Protein AF-A0A3S3R3E3-F1 (afdb_monomer_lite)

Secondary structure (DSSP, 8-state):
-EEETTEEESSGGGSPPP-SHHHHHHHHHHHHHHHHTTS-S------EEEETTEEEESSHHHHHHHH--SS-TTSSGGGS----B--

Foldseek 3Di:
DADADNDDDQAQQRHDDDPDPVSVVVVVVVQVVCVVVVVDVHDDDFDWDQDPQATGTPDPVVNCSRCDDDPPCCDDCSVPPDGRGHD

Structure (mmCIF, N/CA/C/O backbone):
data_AF-A0A3S3R3E3-F1
#
_entry.id   AF-A0A3S3R3E3-F1
#
loop_
_atom_site.group_PDB
_atom_site.id
_atom_site.type_symbol
_atom_site.label_atom_id
_atom_site.label_alt_id
_atom_site.label_comp_id
_atom_site.label_asym_id
_atom_site.label_entity_id
_atom_site.label_seq_id
_atom_site.pdbx_PDB_ins_code
_atom_site.Cartn_x
_atom_site.Cartn_y
_atom_site.Cartn_z
_atom_site.occupancy
_atom_site.B_iso_or_equiv
_atom_site.auth_seq_id
_atom_site.auth_comp_id
_atom_site.auth_asym_id
_atom_site.auth_atom_id
_atom_site.pdbx_PDB_model_num
ATOM 1 N N . VAL A 1 1 ? 4.421 -2.576 4.981 1.00 92.06 1 VAL A N 1
ATOM 2 C CA . VAL A 1 1 ? 3.136 -3.285 4.868 1.00 92.06 1 VAL A CA 1
ATOM 3 C C . VAL A 1 1 ? 2.209 -2.527 3.930 1.00 92.06 1 VAL A C 1
ATOM 5 O O . VAL A 1 1 ? 2.524 -1.383 3.603 1.00 92.06 1 VAL A O 1
ATOM 8 N N . TRP A 1 2 ? 1.132 -3.170 3.490 1.00 95.44 2 TRP A N 1
ATOM 9 C CA . TRP A 1 2 ? 0.150 -2.691 2.517 1.00 95.44 2 TRP A CA 1
ATOM 10 C C . TRP A 1 2 ? -1.246 -3.042 3.023 1.00 95.44 2 TRP A C 1
ATOM 12 O O . TRP A 1 2 ? -1.419 -4.152 3.512 1.00 95.44 2 TRP A O 1
ATOM 22 N N . TYR A 1 3 ? -2.209 -2.121 2.981 1.00 97.44 3 TYR A N 1
ATOM 23 C CA . TYR A 1 3 ? -3.541 -2.411 3.518 1.00 97.44 3 TYR A CA 1
ATOM 24 C C . TYR A 1 3 ? -4.235 -3.484 2.676 1.00 97.44 3 TYR A C 1
ATOM 26 O O . TYR A 1 3 ? -4.175 -3.418 1.449 1.00 97.44 3 TYR A O 1
ATOM 34 N N . ALA A 1 4 ? -4.845 -4.463 3.337 1.00 96.62 4 ALA A N 1
ATOM 35 C CA . ALA A 1 4 ? -5.457 -5.625 2.704 1.00 96.62 4 ALA A CA 1
ATOM 36 C C . ALA A 1 4 ? -6.550 -6.193 3.610 1.00 96.62 4 ALA A C 1
ATOM 38 O O . ALA A 1 4 ? -6.232 -6.601 4.727 1.00 96.62 4 ALA A O 1
ATOM 39 N N . ASP A 1 5 ? -7.803 -6.211 3.148 1.00 91.31 5 ASP A N 1
ATOM 40 C CA . ASP A 1 5 ? -8.943 -6.868 3.821 1.00 91.31 5 ASP A CA 1
ATOM 41 C C . ASP A 1 5 ? -8.977 -6.687 5.358 1.00 91.31 5 ASP A C 1
ATOM 43 O O . ASP A 1 5 ? -8.895 -7.635 6.140 1.00 91.31 5 ASP A O 1
ATOM 47 N N . GLY A 1 6 ? -9.010 -5.435 5.831 1.00 92.38 6 GLY A N 1
ATOM 48 C CA . GLY A 1 6 ? -9.072 -5.146 7.273 1.00 92.38 6 GLY A CA 1
ATOM 49 C C . GLY A 1 6 ? -7.745 -5.277 8.030 1.00 92.38 6 GLY A C 1
ATOM 50 O O . GLY A 1 6 ? -7.699 -4.970 9.220 1.00 92.38 6 GLY A O 1
ATOM 51 N N . GLY A 1 7 ? -6.670 -5.688 7.362 1.00 95.06 7 GLY A N 1
ATOM 52 C CA . GLY A 1 7 ? -5.338 -5.850 7.929 1.00 95.06 7 GLY A CA 1
ATOM 53 C C . GLY A 1 7 ? -4.234 -5.285 7.039 1.00 95.06 7 GLY A C 1
ATOM 54 O O . GLY A 1 7 ? -4.420 -4.332 6.281 1.00 95.06 7 GLY A O 1
ATOM 55 N N . TRP A 1 8 ? -3.042 -5.866 7.171 1.00 95.06 8 TRP A N 1
ATOM 56 C CA . TRP A 1 8 ? -1.822 -5.364 6.550 1.00 95.06 8 TRP A CA 1
ATOM 57 C C . TRP A 1 8 ? -1.000 -6.511 5.949 1.00 95.06 8 TRP A C 1
ATOM 59 O O . TRP A 1 8 ? -0.383 -7.291 6.672 1.00 95.06 8 TRP A O 1
ATOM 69 N N . ALA A 1 9 ? -0.950 -6.592 4.622 1.00 94.12 9 ALA A N 1
ATOM 70 C CA . ALA A 1 9 ? -0.103 -7.516 3.879 1.00 94.12 9 ALA A CA 1
ATOM 71 C C . ALA A 1 9 ? 1.367 -7.054 3.850 1.00 94.12 9 ALA A C 1
ATOM 73 O O . ALA A 1 9 ? 1.690 -5.860 3.862 1.00 94.12 9 ALA A O 1
ATOM 74 N N . GLU A 1 10 ? 2.306 -7.996 3.766 1.00 91.31 10 GLU A N 1
ATOM 75 C CA . GLU A 1 10 ? 3.736 -7.669 3.655 1.00 91.31 10 GLU A CA 1
ATOM 76 C C . GLU A 1 10 ? 4.159 -7.309 2.221 1.00 91.31 10 GLU A C 1
ATOM 78 O O . GLU A 1 10 ? 5.065 -6.482 2.007 1.00 91.31 10 GLU A O 1
ATOM 83 N N . THR A 1 11 ? 3.474 -7.891 1.237 1.00 91.75 11 THR A N 1
ATOM 84 C CA . THR A 1 11 ? 3.724 -7.736 -0.198 1.00 91.75 11 THR A CA 1
ATOM 85 C C . THR A 1 11 ? 2.658 -6.873 -0.864 1.00 91.75 11 THR A C 1
ATOM 87 O O . THR A 1 11 ? 1.527 -6.783 -0.398 1.00 91.75 11 THR A O 1
ATOM 90 N N . VAL A 1 12 ? 3.042 -6.207 -1.955 1.00 94.12 12 VAL A N 1
ATOM 91 C CA . VAL A 1 12 ? 2.162 -5.265 -2.665 1.00 94.12 12 VAL A CA 1
ATOM 92 C C . VAL A 1 12 ? 1.047 -5.967 -3.447 1.00 94.12 12 VAL A C 1
ATOM 94 O O . VAL A 1 12 ? -0.000 -5.376 -3.660 1.00 94.12 12 VAL A O 1
ATOM 97 N N . GLY A 1 13 ? 1.242 -7.233 -3.835 1.00 93.38 13 GLY A N 1
ATOM 98 C CA . GLY A 1 13 ? 0.234 -8.003 -4.575 1.00 93.38 13 GLY A CA 1
ATOM 99 C C . GLY A 1 13 ? -1.037 -8.284 -3.771 1.00 93.38 13 GLY A C 1
ATOM 100 O O . GLY A 1 13 ? -2.118 -8.336 -4.339 1.00 93.38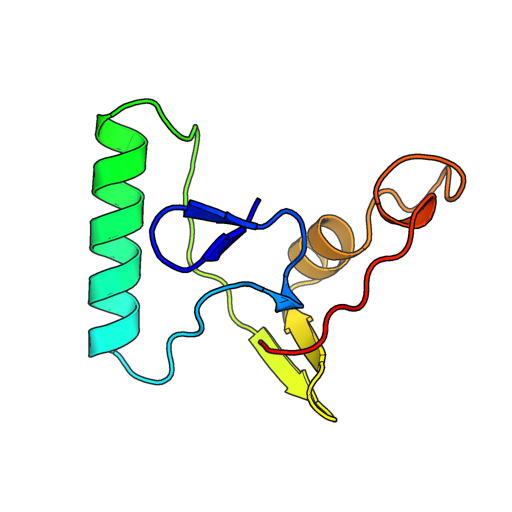 13 GLY A O 1
ATOM 101 N N . GLY A 1 14 ? -0.921 -8.390 -2.445 1.00 93.88 14 GLY A N 1
ATOM 102 C CA . GLY A 1 14 ? -2.075 -8.578 -1.565 1.00 93.88 14 GLY A CA 1
ATOM 103 C C . GLY A 1 14 ? -2.798 -7.286 -1.184 1.00 93.88 14 GLY A C 1
ATOM 104 O O . GLY A 1 14 ? -3.685 -7.348 -0.348 1.00 93.88 14 GLY A O 1
ATOM 105 N N . ALA A 1 15 ? -2.388 -6.126 -1.704 1.00 95.81 15 ALA A N 1
ATOM 106 C CA . ALA A 1 15 ? -2.956 -4.845 -1.304 1.00 95.81 15 ALA A CA 1
ATOM 107 C C . ALA A 1 15 ? -4.332 -4.595 -1.938 1.00 95.81 15 ALA A C 1
ATOM 109 O O . ALA A 1 15 ? -4.532 -4.864 -3.122 1.00 95.81 15 ALA A O 1
ATOM 110 N N . ASP A 1 16 ? -5.231 -3.967 -1.184 1.00 97.06 16 ASP A N 1
ATOM 111 C CA . ASP A 1 16 ? -6.462 -3.398 -1.726 1.00 97.06 16 ASP A CA 1
ATOM 112 C C . ASP A 1 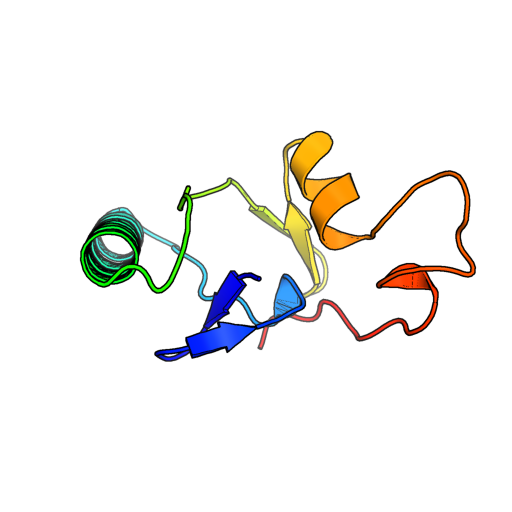16 ? -6.125 -2.321 -2.771 1.00 97.06 16 ASP A C 1
ATO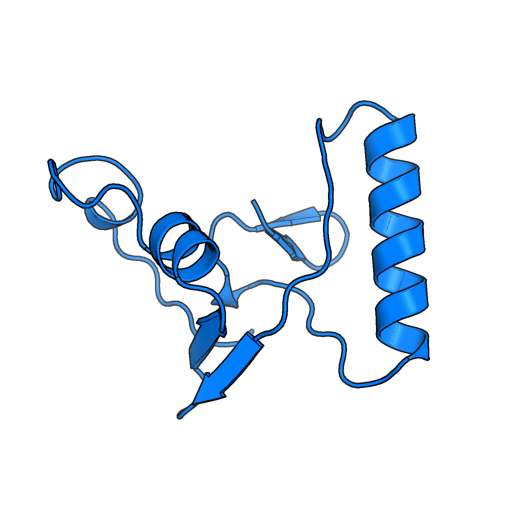M 114 O O . ASP A 1 16 ? -5.389 -1.368 -2.492 1.00 97.06 16 ASP A O 1
ATOM 118 N N . LEU A 1 17 ? -6.709 -2.440 -3.966 1.00 97.06 17 LEU A N 1
ATOM 119 C CA . LEU A 1 17 ? -6.544 -1.463 -5.039 1.00 97.06 17 LEU A CA 1
ATOM 120 C C . LEU A 1 17 ? -7.752 -0.528 -5.121 1.00 97.06 17 LEU A C 1
ATOM 122 O O . LEU A 1 17 ? -8.907 -0.961 -5.159 1.00 97.06 17 LEU A O 1
ATOM 126 N N . ALA A 1 18 ? -7.481 0.774 -5.181 1.00 97.38 18 ALA A N 1
ATOM 127 C CA . ALA A 1 18 ? -8.495 1.762 -5.514 1.00 97.38 18 ALA A CA 1
ATOM 128 C C . ALA A 1 18 ? -8.620 1.885 -7.038 1.00 97.38 18 ALA A C 1
ATOM 130 O O . ALA A 1 18 ? -7.658 2.223 -7.724 1.00 97.38 18 ALA A O 1
ATOM 131 N N . HIS A 1 19 ? -9.813 1.608 -7.564 1.00 96.00 19 HIS A N 1
ATOM 132 C CA . HIS A 1 19 ? -10.120 1.729 -8.996 1.00 96.00 19 HIS A CA 1
ATOM 133 C C . HIS A 1 19 ? -10.931 2.985 -9.335 1.00 96.00 19 HIS A C 1
ATOM 135 O O . HIS A 1 19 ? -11.142 3.292 -10.507 1.00 96.00 19 HIS A O 1
ATOM 141 N N . ASP A 1 20 ? -11.394 3.702 -8.314 1.00 97.50 20 ASP A N 1
ATOM 142 C CA . ASP A 1 20 ? -12.152 4.935 -8.435 1.00 97.50 20 ASP A CA 1
ATOM 143 C C . ASP A 1 20 ? -11.938 5.827 -7.204 1.00 97.50 20 ASP A C 1
ATOM 145 O O . ASP A 1 20 ? -11.354 5.419 -6.195 1.00 97.50 20 ASP A O 1
ATOM 149 N N . LYS A 1 21 ? -12.454 7.056 -7.285 1.00 97.81 21 LYS A N 1
ATOM 150 C CA . LYS A 1 21 ? -12.313 8.056 -6.225 1.00 97.81 21 LYS A CA 1
ATOM 151 C C . LYS A 1 21 ? -12.961 7.629 -4.905 1.00 97.81 21 LYS A C 1
ATOM 153 O O . LYS A 1 21 ? -12.450 7.971 -3.845 1.00 97.81 21 LYS A O 1
ATOM 158 N N . ALA A 1 22 ? -14.063 6.878 -4.954 1.00 98.19 22 ALA A N 1
ATOM 159 C CA . ALA A 1 22 ? -14.745 6.420 -3.747 1.00 98.19 22 ALA A CA 1
ATOM 160 C C . ALA A 1 22 ? -13.915 5.357 -3.009 1.00 98.19 22 ALA A C 1
ATOM 162 O O . ALA A 1 22 ? -13.881 5.334 -1.778 1.00 98.19 22 ALA A O 1
ATOM 163 N N . ALA A 1 23 ? -13.216 4.495 -3.747 1.00 97.88 23 ALA A N 1
ATOM 164 C CA . ALA A 1 23 ? -12.264 3.550 -3.189 1.00 97.88 23 ALA A CA 1
ATOM 165 C C . ALA A 1 23 ? -11.028 4.258 -2.616 1.00 97.88 23 ALA A C 1
ATOM 167 O O . ALA A 1 23 ? -10.576 3.869 -1.541 1.00 97.88 23 ALA A O 1
ATOM 168 N N . GLU A 1 24 ? -10.529 5.313 -3.269 1.00 98.12 24 GLU A N 1
ATOM 169 C CA . GLU A 1 24 ? -9.470 6.165 -2.705 1.00 98.12 24 GLU A CA 1
ATOM 170 C C . GLU A 1 24 ? -9.916 6.777 -1.369 1.00 98.12 24 GLU A C 1
ATOM 172 O O . GLU A 1 24 ? -9.251 6.567 -0.359 1.00 98.12 24 GLU A O 1
ATOM 177 N N . ASP A 1 25 ? -11.084 7.431 -1.331 1.00 98.31 25 ASP A N 1
ATOM 178 C CA . ASP A 1 25 ? -11.640 8.042 -0.112 1.00 98.31 25 ASP A CA 1
ATOM 179 C C . ASP A 1 25 ? -11.801 7.022 1.025 1.00 98.31 25 ASP A C 1
ATOM 181 O O . ASP A 1 25 ? -11.492 7.303 2.187 1.00 98.31 25 ASP A O 1
ATOM 185 N N . ARG A 1 26 ? -12.261 5.807 0.698 1.00 97.94 26 ARG A N 1
ATOM 186 C CA . ARG A 1 26 ? -12.378 4.707 1.664 1.00 97.94 26 ARG A CA 1
ATOM 187 C C . ARG A 1 26 ? -11.016 4.349 2.259 1.00 97.94 26 ARG A C 1
ATOM 189 O O . ARG A 1 26 ? -10.902 4.226 3.478 1.00 97.94 26 ARG A O 1
ATOM 196 N N . LEU A 1 27 ? -10.005 4.148 1.415 1.00 98.06 27 LEU A N 1
ATOM 197 C CA . LEU A 1 27 ? -8.667 3.759 1.858 1.00 98.0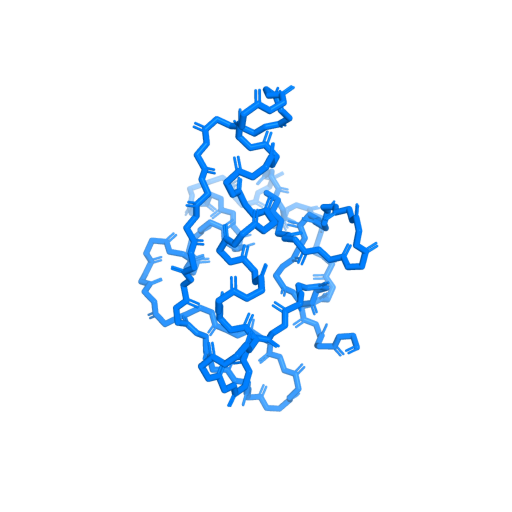6 27 LEU A CA 1
ATOM 198 C C . LEU A 1 27 ? -7.967 4.885 2.630 1.00 98.06 27 LEU A C 1
ATOM 200 O O . LEU A 1 27 ? -7.283 4.605 3.614 1.00 98.06 27 LEU A O 1
ATOM 204 N N . GLU A 1 28 ? -8.182 6.147 2.255 1.00 97.94 28 GLU A N 1
ATOM 205 C CA . GLU A 1 28 ? -7.705 7.306 3.018 1.00 97.94 28 GLU A CA 1
ATOM 206 C C . GLU A 1 28 ? -8.323 7.346 4.418 1.00 97.94 28 GLU A C 1
ATOM 208 O O . GLU A 1 28 ? -7.602 7.500 5.406 1.00 97.94 28 GLU A O 1
ATOM 213 N N . ALA A 1 29 ? -9.639 7.143 4.531 1.00 98.12 29 ALA A N 1
ATOM 214 C CA . ALA A 1 29 ? -10.326 7.114 5.820 1.00 98.12 29 ALA A CA 1
ATOM 215 C C . ALA A 1 29 ? -9.832 5.966 6.718 1.00 98.12 29 ALA A C 1
ATOM 217 O O . ALA A 1 29 ? -9.613 6.163 7.915 1.00 98.12 29 ALA A O 1
ATOM 218 N N . ILE A 1 30 ? -9.608 4.783 6.139 1.00 98.19 30 ILE A N 1
ATOM 219 C CA . ILE A 1 30 ? -9.011 3.634 6.831 1.00 98.19 30 ILE A CA 1
ATOM 220 C C . ILE A 1 30 ? -7.602 3.977 7.327 1.00 98.19 30 ILE A C 1
ATOM 222 O O . ILE A 1 30 ? -7.292 3.760 8.498 1.00 98.19 30 ILE A O 1
ATOM 226 N N . GLY A 1 31 ? -6.759 4.544 6.460 1.00 97.44 31 GLY A N 1
ATOM 227 C CA . GLY A 1 31 ? -5.398 4.944 6.810 1.00 97.44 31 GLY A CA 1
ATOM 228 C C . GLY A 1 31 ? -5.359 5.973 7.938 1.00 97.44 31 GLY A C 1
ATOM 229 O O . GLY A 1 31 ? -4.583 5.829 8.883 1.00 97.44 31 GLY A O 1
ATOM 230 N N . ALA A 1 32 ? -6.243 6.971 7.883 1.00 97.88 32 ALA A N 1
ATOM 231 C CA . ALA A 1 32 ? -6.376 7.990 8.918 1.00 97.88 32 ALA A CA 1
ATOM 232 C C . ALA A 1 32 ? -6.806 7.393 10.267 1.00 97.88 32 ALA A C 1
ATOM 234 O O . ALA A 1 32 ? -6.256 7.764 11.305 1.00 97.88 32 ALA A O 1
ATOM 235 N N . ALA A 1 33 ? -7.750 6.446 10.263 1.00 97.94 33 ALA A N 1
ATOM 236 C CA . ALA A 1 33 ? -8.174 5.747 11.473 1.00 97.94 33 ALA A CA 1
ATOM 237 C C . ALA A 1 33 ? -7.042 4.891 12.067 1.00 97.94 33 ALA A C 1
ATOM 239 O O . ALA A 1 33 ? -6.774 4.979 13.264 1.00 97.94 33 ALA A O 1
ATOM 240 N N . ALA A 1 34 ? -6.327 4.128 11.235 1.00 98.06 34 ALA A N 1
ATOM 241 C CA . ALA A 1 34 ? -5.196 3.309 11.671 1.00 98.06 34 ALA A CA 1
ATOM 242 C C . ALA A 1 34 ? -4.065 4.165 12.272 1.00 98.06 34 ALA A C 1
ATOM 244 O O . ALA A 1 34 ? -3.486 3.811 13.302 1.00 98.06 34 ALA A O 1
ATOM 245 N N . TYR A 1 35 ? -3.778 5.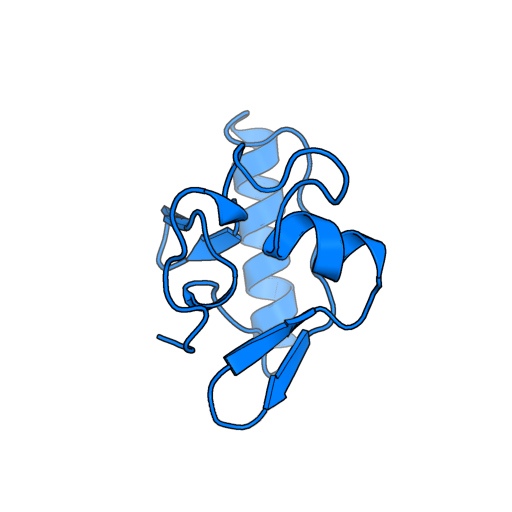324 11.670 1.00 97.56 35 TYR A N 1
ATOM 246 C CA . TYR A 1 35 ? -2.825 6.289 12.220 1.00 97.56 35 TYR A CA 1
ATOM 247 C C . TYR A 1 35 ? -3.293 6.839 13.575 1.00 97.56 35 TYR A C 1
ATOM 249 O O . TYR A 1 35 ? -2.531 6.825 14.540 1.00 97.56 35 TYR A O 1
ATOM 257 N N . ALA A 1 36 ? -4.559 7.259 13.689 1.00 98.12 36 ALA A N 1
ATOM 258 C CA . ALA A 1 36 ? -5.126 7.762 14.944 1.00 98.12 36 ALA A CA 1
ATOM 259 C C . ALA A 1 36 ? -5.108 6.714 16.075 1.00 98.12 36 ALA A C 1
ATOM 261 O O . ALA A 1 36 ? -4.955 7.067 17.245 1.00 98.12 36 ALA A O 1
ATOM 262 N N . ASN A 1 37 ? -5.207 5.430 15.723 1.00 97.56 37 ASN A N 1
ATOM 263 C CA . ASN A 1 37 ? -5.115 4.303 16.650 1.00 97.56 37 ASN A CA 1
ATOM 264 C C . ASN A 1 37 ? -3.668 3.889 16.989 1.00 97.56 37 ASN A C 1
ATOM 266 O O . ASN A 1 37 ? -3.475 2.983 17.798 1.00 97.56 37 ASN A O 1
ATOM 270 N N . ASN A 1 38 ? -2.650 4.549 16.424 1.00 97.25 38 ASN A N 1
ATOM 271 C CA . ASN A 1 38 ? -1.227 4.195 16.545 1.00 97.25 38 ASN A CA 1
ATOM 272 C C . ASN A 1 38 ? -0.871 2.798 16.003 1.00 97.25 38 ASN A C 1
ATOM 274 O O . ASN A 1 38 ? 0.096 2.181 16.451 1.00 97.25 38 ASN A O 1
ATOM 278 N N . GLU A 1 39 ? -1.628 2.292 15.033 1.00 96.38 39 GLU A N 1
ATOM 279 C CA . GLU A 1 39 ? -1.323 1.020 14.364 1.00 96.38 39 GLU A CA 1
ATOM 280 C C . GLU A 1 39 ? -0.198 1.191 13.330 1.00 96.38 39 GLU A C 1
ATOM 282 O O . GLU A 1 39 ? 0.550 0.259 13.034 1.00 96.38 39 GLU A O 1
ATOM 287 N N . VAL A 1 40 ? -0.060 2.405 12.793 1.00 95.81 40 VAL A N 1
ATOM 288 C CA . VAL A 1 40 ? 0.876 2.774 11.727 1.00 95.81 40 VAL A CA 1
ATOM 289 C C . VAL A 1 40 ? 1.443 4.171 11.964 1.00 95.81 40 VAL A C 1
ATOM 291 O O . VAL A 1 40 ? 0.785 5.036 12.533 1.00 95.81 40 VAL A O 1
ATOM 294 N N . VAL A 1 41 ? 2.681 4.391 11.515 1.00 96.06 41 VAL A N 1
ATOM 295 C CA . VAL A 1 41 ? 3.399 5.667 11.700 1.00 96.06 41 VAL A CA 1
ATOM 296 C C . VAL A 1 41 ? 3.060 6.686 10.610 1.00 96.06 41 VAL A C 1
ATOM 298 O O . VAL A 1 41 ? 3.048 7.880 10.875 1.00 96.06 41 VAL A O 1
ATOM 301 N N . ASP A 1 42 ? 2.813 6.225 9.385 1.00 93.31 42 ASP A N 1
ATOM 302 C CA . ASP A 1 42 ? 2.411 7.050 8.244 1.00 93.31 42 ASP A CA 1
ATOM 303 C C . ASP A 1 42 ? 1.694 6.161 7.216 1.00 93.31 42 ASP A C 1
ATOM 305 O O . ASP A 1 42 ? 2.048 4.986 7.054 1.00 93.31 42 ASP A O 1
ATOM 309 N N . VAL A 1 43 ? 0.695 6.712 6.526 1.00 94.31 43 VAL A N 1
ATOM 310 C CA . VAL A 1 43 ? -0.085 6.022 5.492 1.00 94.31 43 VAL A CA 1
ATOM 311 C C . VAL A 1 43 ? -0.253 6.943 4.302 1.00 94.31 43 VAL A C 1
ATOM 313 O O . VAL A 1 43 ? -0.695 8.076 4.438 1.00 94.31 43 VAL A O 1
ATOM 316 N N . ASN A 1 44 ? 0.057 6.424 3.119 1.00 94.44 44 ASN A N 1
ATOM 317 C CA . ASN A 1 44 ? -0.123 7.140 1.869 1.00 94.44 44 ASN A CA 1
ATOM 318 C C . ASN A 1 44 ? -0.664 6.194 0.801 1.00 94.44 44 ASN A C 1
ATOM 320 O O . ASN A 1 44 ? -0.190 5.059 0.675 1.00 94.44 44 ASN A O 1
ATOM 324 N N . LEU A 1 45 ? -1.602 6.698 -0.002 1.00 96.81 45 LEU A N 1
ATOM 325 C CA . LEU A 1 45 ? -1.944 6.085 -1.277 1.00 96.81 45 LEU A CA 1
ATOM 326 C C . LEU A 1 45 ? -0.795 6.282 -2.266 1.00 96.81 45 LEU A C 1
ATOM 328 O O . LEU A 1 45 ? -0.126 7.320 -2.289 1.00 96.81 45 LEU A O 1
ATOM 332 N N . ILE A 1 46 ? -0.552 5.259 -3.079 1.00 96.38 46 ILE A N 1
ATOM 333 C CA . ILE A 1 46 ? 0.452 5.302 -4.135 1.00 96.38 46 ILE A CA 1
ATOM 334 C C . ILE A 1 46 ? -0.151 4.810 -5.443 1.00 96.38 46 ILE A C 1
ATOM 336 O O . ILE A 1 46 ? -0.975 3.899 -5.455 1.00 96.38 46 ILE A O 1
ATOM 340 N N . ASP A 1 47 ? 0.322 5.378 -6.545 1.00 97.38 47 ASP A N 1
ATOM 341 C CA . ASP A 1 47 ? -0.073 4.939 -7.876 1.00 97.38 47 ASP A CA 1
ATOM 342 C C . ASP A 1 47 ? 0.581 3.589 -8.199 1.00 97.38 47 ASP A C 1
ATOM 344 O O . ASP A 1 47 ? 1.800 3.413 -8.035 1.00 97.38 47 ASP A O 1
ATOM 348 N N . VAL A 1 48 ? -0.221 2.654 -8.705 1.00 96.88 48 VAL A N 1
ATOM 349 C CA . VAL A 1 48 ? 0.224 1.341 -9.180 1.00 96.88 48 VAL A CA 1
ATOM 350 C C . VAL A 1 48 ? -0.307 1.069 -10.584 1.00 96.88 48 VAL A C 1
ATOM 352 O O . VAL A 1 48 ? -1.339 1.594 -10.996 1.00 96.88 48 VAL A O 1
ATOM 355 N N . THR A 1 49 ? 0.390 0.210 -11.312 1.00 96.38 49 THR A N 1
ATOM 356 C CA . THR A 1 49 ? -0.084 -0.410 -12.548 1.00 96.38 49 THR A CA 1
ATOM 357 C C . THR A 1 49 ? -0.231 -1.906 -12.333 1.00 96.38 49 THR A C 1
ATOM 359 O O . THR A 1 49 ? 0.587 -2.502 -11.639 1.00 96.38 49 THR A O 1
ATOM 362 N N . VAL A 1 50 ? -1.237 -2.521 -12.954 1.00 95.19 50 VAL A N 1
ATOM 363 C CA . VAL A 1 50 ? -1.367 -3.982 -12.986 1.00 95.19 50 VAL A CA 1
ATOM 364 C C . VAL A 1 50 ? -0.960 -4.469 -14.371 1.00 95.19 50 VAL A C 1
ATOM 366 O O . VAL A 1 50 ? -1.612 -4.128 -15.357 1.00 95.19 50 VAL A O 1
ATOM 369 N N . VAL A 1 51 ? 0.124 -5.239 -14.450 1.00 92.50 51 VAL A N 1
ATOM 370 C CA . VAL A 1 51 ? 0.665 -5.790 -15.703 1.00 92.50 51 VAL A CA 1
ATOM 371 C C . VAL A 1 51 ? 0.759 -7.299 -15.549 1.00 92.50 51 VAL A C 1
ATOM 373 O O . VAL A 1 51 ? 1.359 -7.777 -14.594 1.00 92.50 51 VAL A O 1
ATOM 376 N N . ASP A 1 52 ? 0.111 -8.052 -16.438 1.00 92.00 52 ASP A N 1
ATOM 377 C CA . ASP A 1 52 ? 0.059 -9.523 -16.380 1.00 92.00 52 ASP A CA 1
ATOM 378 C C . ASP A 1 52 ? -0.390 -10.076 -15.008 1.00 92.00 52 ASP A C 1
ATOM 380 O O . ASP A 1 52 ? 0.050 -11.130 -14.552 1.00 92.00 52 ASP A O 1
ATOM 384 N N . GLY A 1 53 ? -1.280 -9.342 -14.326 1.00 90.25 53 GLY A N 1
ATOM 385 C CA . GLY A 1 53 ? -1.778 -9.688 -12.991 1.00 90.25 53 GLY A CA 1
ATOM 386 C C . GLY A 1 53 ? -0.809 -9.383 -11.843 1.00 90.25 53 GLY A C 1
ATOM 387 O O . GLY A 1 53 ? -1.104 -9.733 -10.702 1.00 90.25 53 GLY A O 1
ATOM 388 N N . LEU A 1 54 ? 0.325 -8.733 -12.111 1.00 90.88 54 LEU A N 1
ATOM 389 C CA . LEU A 1 54 ? 1.287 -8.283 -11.107 1.00 90.88 54 LEU A CA 1
ATOM 390 C C . LEU A 1 54 ? 1.053 -6.814 -10.767 1.00 90.88 54 LEU A C 1
ATOM 392 O O . LEU A 1 54 ? 0.922 -5.975 -11.660 1.00 90.88 54 LEU A O 1
ATOM 396 N N . VAL A 1 55 ? 1.027 -6.500 -9.472 1.00 95.56 55 VAL A N 1
ATOM 397 C CA . VAL A 1 55 ? 0.889 -5.120 -8.990 1.00 95.56 55 VAL A CA 1
ATOM 398 C C . VAL A 1 55 ? 2.265 -4.457 -8.941 1.00 95.56 55 VAL A C 1
ATOM 400 O O . VAL A 1 55 ? 3.127 -4.840 -8.148 1.00 95.56 55 VAL A O 1
ATOM 403 N N . GLU A 1 56 ? 2.464 -3.423 -9.754 1.00 94.81 56 GLU A N 1
ATOM 404 C CA . GLU A 1 56 ? 3.713 -2.669 -9.834 1.00 94.81 56 GLU A CA 1
ATOM 405 C C . GLU A 1 56 ? 3.533 -1.212 -9.385 1.00 94.81 56 GLU A C 1
ATOM 407 O O . GLU A 1 56 ? 2.805 -0.453 -10.025 1.00 94.81 56 GLU A O 1
ATOM 412 N N . PRO A 1 57 ? 4.236 -0.755 -8.333 1.00 96.94 57 PRO A N 1
ATOM 413 C CA . PRO A 1 57 ? 4.271 0.662 -7.985 1.00 96.94 57 PRO A CA 1
ATOM 414 C C . PRO A 1 57 ? 4.864 1.526 -9.098 1.00 96.94 57 PRO A C 1
ATOM 416 O O . PRO A 1 57 ? 5.893 1.179 -9.669 1.00 96.94 57 PRO A O 1
ATOM 419 N N . VAL A 1 58 ? 4.300 2.706 -9.357 1.00 97.56 58 VAL A N 1
ATOM 420 C CA . VAL A 1 58 ? 4.803 3.600 -10.417 1.00 97.56 58 VAL A CA 1
ATOM 421 C C . VAL A 1 58 ? 6.118 4.277 -10.011 1.00 97.56 58 VAL A C 1
ATOM 423 O O . VAL A 1 58 ? 7.068 4.354 -10.794 1.00 97.56 58 VAL A O 1
ATOM 426 N N . ARG A 1 59 ? 6.207 4.767 -8.768 1.00 97.00 59 ARG A N 1
ATOM 427 C CA . ARG A 1 59 ? 7.355 5.556 -8.284 1.00 97.00 59 ARG A CA 1
ATOM 428 C C . ARG A 1 59 ? 8.527 4.655 -7.887 1.00 97.00 59 ARG A C 1
ATOM 430 O O . ARG A 1 59 ? 8.346 3.681 -7.164 1.00 97.00 59 ARG A O 1
ATOM 437 N N . LEU A 1 60 ? 9.754 5.039 -8.259 1.00 95.62 60 LEU A N 1
ATOM 438 C CA . LEU A 1 60 ? 10.972 4.253 -7.990 1.00 95.62 60 LEU A CA 1
ATOM 439 C C . LEU A 1 60 ? 11.160 3.898 -6.507 1.00 95.62 60 LEU A C 1
ATOM 441 O O . LEU A 1 60 ? 11.491 2.761 -6.184 1.00 95.62 60 LEU A O 1
ATOM 445 N N . ARG A 1 61 ? 10.925 4.855 -5.601 1.00 95.44 61 ARG A N 1
ATOM 446 C CA . ARG A 1 61 ? 11.009 4.610 -4.152 1.00 95.44 61 ARG A CA 1
ATOM 447 C C . ARG A 1 61 ? 10.098 3.458 -3.727 1.00 95.44 61 ARG A C 1
ATOM 449 O O . ARG A 1 61 ? 10.508 2.605 -2.947 1.00 95.44 61 ARG A O 1
ATOM 456 N N . GLU A 1 62 ? 8.891 3.421 -4.275 1.00 96.12 62 GLU A N 1
ATOM 457 C CA . GLU A 1 62 ? 7.887 2.417 -3.944 1.00 96.12 62 GLU A CA 1
ATOM 458 C C . GLU A 1 62 ? 8.206 1.067 -4.582 1.00 96.12 62 GLU A C 1
ATOM 460 O O . GLU A 1 62 ? 8.021 0.040 -3.934 1.00 96.12 62 GLU A O 1
ATOM 465 N N . LYS A 1 63 ? 8.792 1.062 -5.788 1.00 94.94 63 LYS A N 1
ATOM 466 C CA . LYS A 1 63 ? 9.349 -0.155 -6.401 1.00 94.94 63 LYS A CA 1
ATOM 467 C C . LYS A 1 63 ? 10.409 -0.791 -5.500 1.00 94.94 63 LYS A C 1
ATOM 469 O O . LYS A 1 63 ? 10.330 -1.979 -5.205 1.00 94.94 63 LYS A O 1
ATOM 474 N N . ILE A 1 64 ? 11.347 0.009 -4.989 1.00 94.06 64 ILE A N 1
ATOM 475 C CA . ILE A 1 64 ? 12.381 -0.464 -4.056 1.00 94.06 64 ILE A CA 1
ATOM 476 C C . ILE A 1 64 ? 11.751 -0.920 -2.728 1.00 94.06 64 ILE A C 1
ATOM 478 O O . ILE A 1 64 ? 12.110 -1.970 -2.212 1.00 94.06 64 ILE A O 1
ATOM 482 N N . ARG A 1 65 ? 10.760 -0.202 -2.179 1.00 93.12 65 ARG A N 1
ATOM 483 C CA . ARG A 1 65 ? 10.047 -0.623 -0.951 1.00 93.12 65 ARG A CA 1
ATOM 484 C C . ARG A 1 65 ? 9.306 -1.958 -1.121 1.00 93.12 65 ARG A C 1
ATOM 486 O O . ARG A 1 65 ? 9.213 -2.748 -0.171 1.00 93.12 65 ARG A O 1
ATOM 493 N N . ALA A 1 66 ? 8.744 -2.197 -2.303 1.00 93.19 66 ALA A N 1
ATOM 494 C CA . ALA A 1 66 ? 8.068 -3.443 -2.636 1.00 93.19 66 ALA A CA 1
ATOM 495 C C . ALA A 1 66 ? 9.065 -4.602 -2.786 1.00 93.19 66 ALA A C 1
ATOM 497 O O . ALA A 1 66 ? 8.851 -5.636 -2.156 1.00 93.19 66 ALA A O 1
ATOM 498 N N . ALA A 1 67 ? 10.156 -4.401 -3.535 1.00 91.25 67 ALA A N 1
ATOM 499 C CA . ALA A 1 67 ? 11.163 -5.425 -3.828 1.00 91.25 67 ALA A CA 1
ATOM 500 C C . ALA A 1 67 ? 12.097 -5.737 -2.643 1.00 91.25 67 ALA A C 1
ATOM 502 O O . ALA A 1 67 ? 12.417 -6.894 -2.380 1.00 91.25 67 ALA A O 1
ATOM 503 N N . GLY A 1 68 ? 12.501 -4.713 -1.890 1.00 91.69 68 GLY A N 1
ATOM 504 C CA . GLY A 1 68 ? 13.489 -4.806 -0.819 1.00 91.69 68 GLY A CA 1
ATOM 505 C C . GLY A 1 68 ? 14.783 -4.025 -1.110 1.00 91.69 68 GLY A C 1
ATOM 506 O O . GLY A 1 68 ? 14.863 -3.276 -2.083 1.00 91.69 68 GLY A O 1
ATOM 507 N N . PRO A 1 69 ? 15.788 -4.137 -0.221 1.00 92.00 69 PRO A N 1
ATOM 508 C CA . PRO A 1 69 ? 17.089 -3.469 -0.370 1.00 92.00 69 PRO A CA 1
ATOM 509 C C . PRO A 1 69 ? 17.776 -3.749 -1.721 1.00 92.00 69 PRO A C 1
ATOM 511 O O . PRO A 1 69 ? 17.641 -4.824 -2.257 1.00 92.00 69 PRO A O 1
ATOM 514 N N . THR A 1 70 ? 18.609 -2.863 -2.264 1.00 90.69 70 THR A N 1
ATOM 515 C CA . THR A 1 70 ? 19.270 -3.126 -3.571 1.00 90.69 70 THR A CA 1
ATOM 516 C C . THR A 1 70 ? 20.756 -3.498 -3.474 1.00 90.69 70 THR A C 1
ATOM 518 O O . THR A 1 70 ? 21.429 -3.606 -4.490 1.00 90.69 70 THR A O 1
ATOM 521 N N . ILE A 1 71 ? 21.308 -3.622 -2.258 1.00 92.44 71 ILE A N 1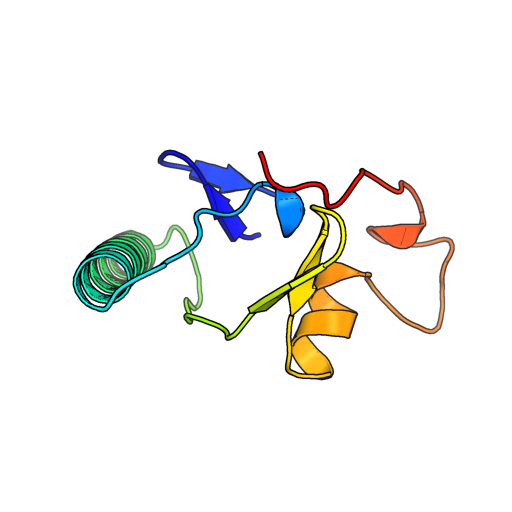
ATOM 522 C CA . ILE A 1 71 ? 22.756 -3.847 -2.027 1.00 92.44 71 ILE A CA 1
ATOM 523 C C . ILE A 1 71 ? 23.048 -5.244 -1.456 1.00 92.44 71 ILE A C 1
ATOM 525 O O . ILE A 1 71 ? 24.078 -5.839 -1.761 1.00 92.44 71 ILE A O 1
ATOM 529 N N . ARG A 1 72 ? 22.166 -5.761 -0.596 1.00 90.69 72 ARG A N 1
ATOM 530 C CA . ARG A 1 72 ? 22.280 -7.082 0.040 1.00 90.69 72 ARG A CA 1
ATOM 531 C C . ARG A 1 72 ? 21.031 -7.883 -0.276 1.00 90.69 72 ARG A C 1
ATOM 533 O O . ARG A 1 72 ? 20.088 -7.892 0.513 1.00 90.69 72 ARG A O 1
ATOM 540 N N . GLU A 1 73 ? 21.024 -8.472 -1.470 1.00 89.94 73 GLU A N 1
ATOM 541 C CA . GLU A 1 73 ? 19.860 -9.192 -1.996 1.00 89.94 73 GLU A CA 1
ATOM 542 C C . GLU A 1 73 ? 19.525 -10.469 -1.221 1.00 89.94 73 GLU A C 1
ATOM 544 O O . GLU A 1 73 ? 18.393 -10.937 -1.206 1.00 89.94 73 GLU A O 1
ATOM 549 N N . ASP A 1 74 ? 20.501 -10.976 -0.475 1.00 89.69 74 ASP A N 1
ATOM 550 C CA . ASP A 1 74 ? 20.359 -12.072 0.475 1.00 89.69 74 ASP A CA 1
ATOM 551 C C . ASP A 1 74 ? 19.608 -11.683 1.761 1.00 89.69 74 ASP A C 1
ATOM 553 O O . ASP A 1 74 ? 19.366 -12.538 2.611 1.00 89.69 74 ASP A O 1
ATOM 557 N N . LEU A 1 75 ? 19.243 -10.407 1.926 1.00 87.69 75 LEU A N 1
ATOM 558 C CA . LEU A 1 75 ? 18.531 -9.884 3.091 1.00 87.69 75 LEU A CA 1
ATOM 559 C C . LEU A 1 75 ? 17.200 -9.224 2.697 1.00 87.69 75 LEU A C 1
ATOM 561 O O . LEU A 1 75 ? 17.071 -8.583 1.653 1.00 87.69 75 LEU A O 1
ATOM 565 N N . GLY A 1 76 ? 16.215 -9.282 3.595 1.00 86.50 76 GLY A N 1
ATOM 566 C CA . GLY A 1 76 ? 14.902 -8.658 3.397 1.00 86.50 76 GLY A CA 1
ATOM 567 C C . GLY A 1 76 ? 13.978 -9.472 2.482 1.00 86.50 76 GLY A C 1
ATOM 568 O O . GLY A 1 76 ? 14.105 -10.687 2.387 1.00 86.50 76 GLY A O 1
ATOM 569 N N . LYS A 1 77 ? 13.024 -8.806 1.817 1.00 84.62 77 LYS A N 1
ATOM 570 C CA . LYS A 1 77 ? 11.943 -9.459 1.044 1.00 84.62 77 LYS A CA 1
ATOM 571 C C . LYS A 1 77 ? 12.444 -10.337 -0.108 1.00 84.62 77 LYS A C 1
ATOM 573 O O . LYS A 1 77 ? 11.976 -11.446 -0.311 1.00 84.62 77 LYS A O 1
ATOM 578 N N . GLN A 1 78 ? 13.441 -9.846 -0.818 1.00 84.12 78 GLN A N 1
ATOM 579 C CA . GLN A 1 78 ? 14.206 -10.530 -1.862 1.00 84.12 78 GLN A CA 1
ATOM 580 C C . GLN A 1 78 ? 14.909 -11.828 -1.414 1.00 84.12 78 GLN A C 1
ATOM 582 O O . GLN A 1 78 ? 15.120 -12.707 -2.244 1.00 84.12 78 GLN A O 1
ATOM 587 N N . ALA A 1 79 ? 15.178 -12.014 -0.115 1.00 87.50 79 ALA A N 1
ATOM 588 C CA . ALA A 1 79 ? 15.712 -13.272 0.418 1.00 87.50 79 ALA A CA 1
ATOM 589 C C . ALA A 1 79 ? 14.643 -14.375 0.546 1.00 87.50 79 ALA A C 1
ATOM 591 O O . ALA A 1 79 ? 14.957 -15.537 0.799 1.00 87.50 79 ALA A O 1
ATOM 592 N N . SER A 1 80 ? 13.361 -14.020 0.437 1.00 80.94 80 SER A N 1
ATOM 593 C CA . SER A 1 80 ? 12.217 -14.931 0.535 1.00 80.94 80 SER A CA 1
ATOM 594 C C . SER A 1 80 ? 11.110 -14.457 -0.411 1.00 80.94 80 SER A C 1
ATOM 596 O O . SER A 1 80 ? 10.101 -13.911 0.044 1.00 80.94 80 SER A O 1
ATOM 598 N N . PRO A 1 81 ? 11.304 -14.610 -1.735 1.00 69.12 81 PRO A N 1
ATOM 599 C CA . PRO A 1 81 ? 10.397 -14.050 -2.724 1.00 69.12 81 PRO A CA 1
ATOM 600 C C . PRO A 1 81 ? 9.007 -14.677 -2.594 1.00 69.12 81 PRO A C 1
ATOM 602 O O . PRO A 1 81 ? 8.819 -15.872 -2.821 1.00 69.12 81 PRO A O 1
ATOM 605 N N . GLN A 1 82 ? 8.028 -13.848 -2.241 1.00 69.31 82 GLN A N 1
ATOM 606 C CA . GLN A 1 82 ? 6.610 -14.173 -2.356 1.00 69.31 82 GLN A CA 1
ATOM 607 C C . GLN A 1 82 ? 6.048 -13.546 -3.641 1.00 69.31 82 GLN A C 1
ATOM 609 O O . GLN A 1 82 ? 6.458 -12.438 -4.003 1.00 69.31 82 GLN A O 1
ATOM 614 N N . PRO A 1 83 ? 5.118 -14.220 -4.337 1.00 64.56 83 PRO A N 1
ATOM 615 C CA . PRO A 1 83 ? 4.509 -13.679 -5.545 1.00 64.56 83 PRO A CA 1
ATOM 616 C C . PRO A 1 83 ? 3.773 -12.357 -5.261 1.00 64.56 83 PRO A C 1
ATOM 618 O O . PRO A 1 83 ? 3.038 -12.237 -4.284 1.00 64.56 83 PRO A O 1
ATOM 621 N N . VAL A 1 84 ? 3.966 -11.361 -6.134 1.00 72.88 84 VAL A N 1
ATOM 622 C CA . VAL A 1 84 ? 3.272 -10.049 -6.117 1.00 72.88 84 VAL A CA 1
ATOM 623 C C . VAL A 1 84 ? 2.028 -10.047 -7.010 1.00 72.88 84 VAL A C 1
ATOM 625 O O . VAL A 1 84 ? 1.681 -9.046 -7.637 1.00 72.88 84 VAL A O 1
ATOM 628 N N . GLN A 1 85 ? 1.374 -11.200 -7.088 1.00 70.75 85 GLN A N 1
ATOM 629 C CA . GLN A 1 85 ? 0.164 -11.384 -7.870 1.00 70.75 85 GLN A CA 1
ATOM 630 C C . GLN A 1 85 ? -1.008 -10.690 -7.173 1.00 70.75 85 GLN A C 1
ATOM 632 O O . GLN A 1 85 ? -1.102 -10.759 -5.948 1.00 70.75 85 GLN A O 1
ATOM 637 N N . ALA A 1 86 ? -1.854 -10.009 -7.945 1.00 66.06 86 ALA A N 1
ATOM 638 C CA . ALA A 1 86 ? -3.085 -9.420 -7.437 1.00 66.06 86 ALA A CA 1
ATOM 639 C C . ALA A 1 86 ? -3.978 -10.532 -6.864 1.00 66.06 86 ALA A C 1
ATOM 641 O O . ALA A 1 86 ? -4.234 -11.524 -7.555 1.00 66.06 86 ALA A O 1
ATOM 642 N N . ALA A 1 87 ? -4.367 -10.377 -5.597 1.00 64.25 87 ALA A N 1
ATOM 643 C CA . ALA A 1 87 ? -5.300 -11.270 -4.913 1.00 64.25 87 ALA A CA 1
ATOM 644 C C . ALA A 1 87 ? -6.738 -11.108 -5.432 1.00 64.25 87 ALA A C 1
ATOM 646 O O . ALA A 1 87 ? -7.101 -9.983 -5.847 1.00 64.25 87 ALA A O 1
#

Radius of gyration: 13.41 Å; chains: 1; bounding box: 38×23×33 Å

Sequence (87 aa):
VWYADGGWAETVGGADLAHDKAAEDRLEAIGAAAYANNEVVDVNLIDVTVVDGLVEPVRLREKIRAAGPTIREDLGKQASPQPVQAA

pLDDT: mean 92.33, std 8.01, range [64.25, 98.31]